Protein AF-A0A1Y3N9V2-F1 (afdb_monomer_lite)

Foldseek 3Di:
DFDPVVVCQVQAWKKWKFDPAWKKKKKFKADQPDQADFWKKWKFWQDPVRDGHHTPKMLPGTDRDRRGGMIDIDTDGGPTIMITIGDDPDDMDMDMDMPDDMDMDIDNDD

Sequence (110 aa):
MGCVHYNNYFKNPTYKINVNEPTYIFIRLQIQTMKPPGMHVAIFELQEDGTPGSEIASSGAYSNLIQGVLSNKILLMPETVFSTWEPSPGPFTAFIYTSNMIEIQEICHE

Secondary structure (DSSP, 8-state):
---GGGT-GGGS-EEEEEESS-EEEEEEEE--SS---SB-EEEEEEPTTS-EEEEEEE--S-B--TT-EEPPPEEEPTT--EEEE---SS--EEEEEESS-EEEEEE---

Structure (mmCIF, N/CA/C/O backbone):
data_AF-A0A1Y3N9V2-F1
#
_entry.id   AF-A0A1Y3N9V2-F1
#
loop_
_atom_site.group_PDB
_atom_site.id
_atom_site.type_symbol
_atom_site.label_atom_id
_atom_site.label_alt_id
_atom_site.label_comp_id
_atom_site.label_asym_id
_atom_site.label_entity_id
_atom_site.label_seq_id
_atom_site.pdbx_PDB_ins_code
_atom_site.Cartn_x
_atom_site.Cartn_y
_atom_site.Cartn_z
_atom_site.occupancy
_atom_site.B_iso_or_equiv
_atom_site.auth_seq_id
_atom_site.auth_comp_id
_atom_site.auth_asym_id
_atom_site.auth_atom_id
_atom_site.pdbx_PDB_model_num
ATOM 1 N N . MET A 1 1 ? 13.464 10.974 -6.561 1.00 45.84 1 MET A N 1
ATOM 2 C CA . MET A 1 1 ? 12.623 10.241 -5.594 1.00 45.84 1 MET A CA 1
ATOM 3 C C . MET A 1 1 ? 13.087 8.792 -5.590 1.00 45.84 1 MET A C 1
ATOM 5 O O . MET A 1 1 ? 13.554 8.352 -6.635 1.00 45.84 1 MET A O 1
ATOM 9 N N . GLY A 1 2 ? 13.096 8.112 -4.445 1.00 49.19 2 GLY A N 1
ATOM 10 C CA . GLY A 1 2 ? 13.765 6.813 -4.305 1.00 49.19 2 GLY A CA 1
ATOM 11 C C . GLY A 1 2 ? 13.524 6.163 -2.944 1.00 49.19 2 GLY A C 1
ATOM 12 O O . GLY A 1 2 ? 12.761 6.696 -2.136 1.00 49.19 2 GLY A O 1
ATOM 13 N N . CYS A 1 3 ? 14.182 5.027 -2.721 1.00 48.19 3 CYS A N 1
ATOM 14 C CA . CYS A 1 3 ? 13.978 4.152 -1.568 1.00 48.19 3 CYS A CA 1
ATOM 15 C C . CYS A 1 3 ? 14.323 4.792 -0.220 1.00 48.19 3 CYS A C 1
ATOM 17 O O . CYS A 1 3 ? 14.856 5.901 -0.158 1.00 48.19 3 CYS A O 1
ATOM 19 N N . VAL A 1 4 ? 14.056 4.072 0.877 1.00 52.72 4 VAL A N 1
ATOM 20 C CA . VAL A 1 4 ? 14.355 4.500 2.263 1.00 52.72 4 VAL A CA 1
ATOM 21 C C . VAL A 1 4 ? 15.798 5.019 2.417 1.00 52.72 4 VAL A C 1
ATOM 23 O O . VAL A 1 4 ? 16.044 5.945 3.183 1.00 52.72 4 VAL A O 1
ATOM 26 N N . HIS A 1 5 ? 16.741 4.519 1.612 1.00 51.16 5 HIS A N 1
ATOM 27 C CA . HIS A 1 5 ? 18.144 4.953 1.610 1.00 51.16 5 HIS A CA 1
ATOM 28 C C . HIS A 1 5 ? 18.391 6.336 0.976 1.00 51.16 5 HIS A C 1
ATOM 30 O O . HIS A 1 5 ? 19.470 6.898 1.140 1.00 51.16 5 HIS A O 1
ATOM 36 N N . TYR A 1 6 ? 17.419 6.902 0.255 1.00 55.19 6 TYR A N 1
ATOM 37 C CA . TYR A 1 6 ? 17.554 8.164 -0.482 1.00 55.19 6 TYR A CA 1
ATOM 38 C C . TYR A 1 6 ? 16.911 9.373 0.214 1.00 55.19 6 TYR A C 1
ATOM 40 O O . TYR A 1 6 ? 16.764 10.416 -0.425 1.00 55.19 6 TYR A O 1
ATOM 48 N N . ASN A 1 7 ? 16.530 9.261 1.496 1.00 56.97 7 ASN A N 1
ATOM 49 C CA . ASN A 1 7 ? 15.978 10.340 2.343 1.00 56.97 7 ASN A CA 1
ATOM 50 C C . ASN A 1 7 ? 14.793 11.124 1.727 1.00 56.97 7 ASN A C 1
ATOM 52 O O . ASN A 1 7 ? 14.454 12.219 2.160 1.00 56.97 7 ASN A O 1
ATOM 56 N N . ASN A 1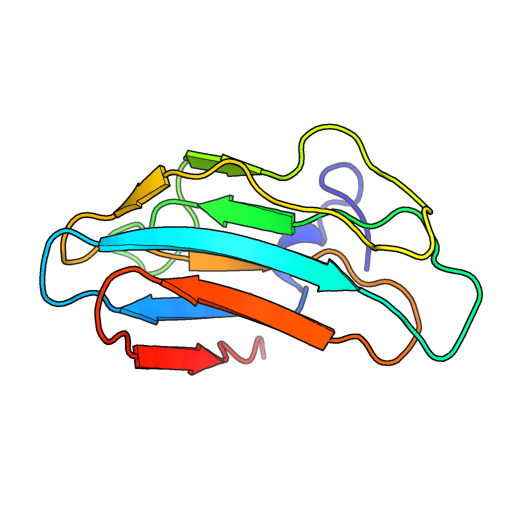 8 ? 14.170 10.569 0.684 1.00 60.91 8 ASN A N 1
ATOM 57 C CA . ASN A 1 8 ? 13.075 11.162 -0.085 1.00 60.91 8 ASN A CA 1
ATOM 58 C C . ASN A 1 8 ? 11.864 10.217 -0.144 1.00 60.91 8 ASN A C 1
ATOM 60 O O . ASN A 1 8 ? 10.963 10.433 -0.946 1.00 60.91 8 ASN A O 1
ATOM 64 N N . TYR A 1 9 ? 11.852 9.172 0.687 1.00 60.50 9 TYR A N 1
ATOM 65 C CA . TYR A 1 9 ? 10.826 8.130 0.691 1.00 60.50 9 TYR A CA 1
ATOM 66 C C . TYR A 1 9 ? 9.425 8.676 1.009 1.00 60.50 9 TYR A C 1
ATOM 68 O O . TYR A 1 9 ? 8.428 8.219 0.466 1.00 60.50 9 TYR A O 1
ATOM 76 N N . PHE A 1 10 ? 9.341 9.722 1.830 1.00 63.28 10 PHE A N 1
ATOM 77 C CA . PHE A 1 10 ? 8.069 10.367 2.163 1.00 63.28 10 PHE A CA 1
ATOM 78 C C . PHE A 1 10 ? 7.603 11.414 1.144 1.00 63.28 10 PHE A C 1
ATOM 80 O O . PHE A 1 10 ? 6.525 11.958 1.314 1.00 63.28 10 PHE A O 1
ATOM 87 N N . LYS A 1 11 ? 8.367 11.682 0.074 1.00 67.56 11 LYS A N 1
ATOM 88 C CA . LYS A 1 11 ? 7.920 12.541 -1.047 1.00 67.56 11 LYS A CA 1
ATOM 89 C C . LYS A 1 11 ? 7.142 11.774 -2.112 1.00 67.56 11 LYS A C 1
ATOM 91 O O . LYS A 1 11 ? 6.790 12.316 -3.155 1.00 67.56 11 LYS A O 1
ATOM 96 N N . ASN A 1 12 ? 6.965 10.485 -1.885 1.00 70.69 1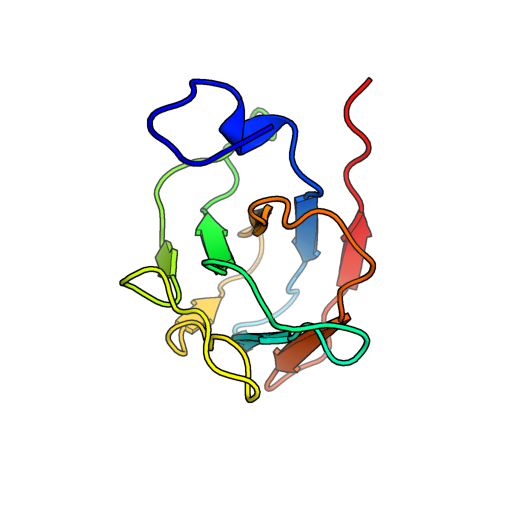2 ASN A N 1
ATOM 97 C CA . ASN A 1 12 ? 6.300 9.605 -2.812 1.00 70.69 12 ASN A CA 1
A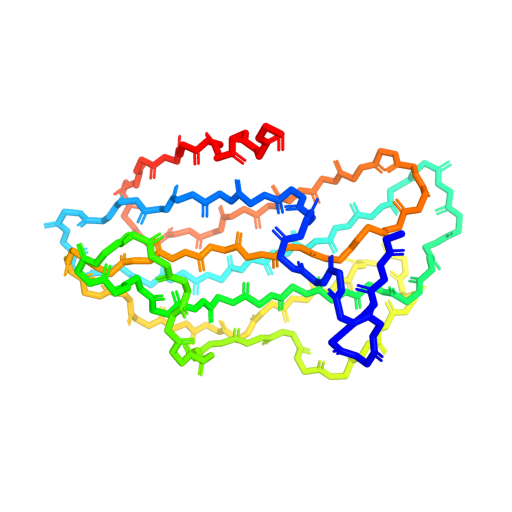TOM 98 C C . ASN A 1 12 ? 4.779 9.752 -2.662 1.00 70.69 12 ASN A C 1
ATOM 100 O O . ASN A 1 12 ? 4.321 10.151 -1.591 1.00 70.69 12 ASN A O 1
ATOM 104 N N . PRO A 1 13 ? 3.996 9.410 -3.701 1.00 76.00 13 PRO A N 1
ATOM 105 C CA . PRO A 1 13 ? 2.553 9.278 -3.586 1.00 76.00 13 PRO A CA 1
ATOM 106 C C . PRO A 1 13 ? 2.155 8.486 -2.345 1.00 76.00 13 PRO A C 1
ATOM 108 O O . PRO A 1 13 ? 2.615 7.360 -2.116 1.00 76.00 13 PRO A O 1
ATOM 111 N N . THR A 1 14 ? 1.301 9.116 -1.556 1.00 79.81 14 THR A N 1
ATOM 112 C CA . THR A 1 14 ? 0.880 8.629 -0.258 1.00 79.81 14 THR A CA 1
ATOM 113 C C . THR A 1 14 ? -0.633 8.630 -0.204 1.00 79.81 14 THR A C 1
ATOM 115 O O . THR A 1 14 ? -1.277 9.591 -0.619 1.00 79.81 14 THR A O 1
ATOM 118 N N . TYR A 1 15 ? -1.198 7.580 0.379 1.00 83.12 15 TYR A N 1
ATOM 119 C CA . TYR A 1 15 ? -2.635 7.458 0.571 1.00 83.12 15 TYR A CA 1
ATOM 120 C C . TYR A 1 15 ? -2.949 7.178 2.036 1.00 83.12 15 TYR A C 1
ATOM 122 O O . TYR A 1 15 ? -2.347 6.306 2.662 1.00 83.12 15 TYR A O 1
ATOM 130 N N . LYS A 1 16 ? -3.917 7.905 2.580 1.00 83.88 16 LYS A N 1
ATOM 131 C CA . LYS A 1 16 ? -4.550 7.614 3.860 1.00 83.88 16 LYS A CA 1
ATOM 132 C C . LYS A 1 16 ? -5.680 6.622 3.631 1.00 83.88 16 LYS A C 1
ATOM 134 O O . LYS A 1 16 ? -6.451 6.784 2.685 1.00 83.88 16 LYS A O 1
ATOM 139 N N . ILE A 1 17 ? -5.778 5.616 4.491 1.00 85.88 17 ILE A N 1
ATOM 140 C CA . ILE A 1 17 ? -6.859 4.631 4.447 1.00 85.88 17 ILE A CA 1
ATOM 141 C C . ILE A 1 17 ? -7.614 4.745 5.764 1.00 85.88 17 ILE A C 1
ATOM 143 O O . ILE A 1 17 ? -7.051 4.498 6.817 1.00 85.88 17 ILE A O 1
ATOM 147 N N . ASN A 1 18 ? -8.883 5.121 5.730 1.00 86.06 18 ASN A N 1
ATOM 148 C CA . ASN A 1 18 ? -9.694 5.156 6.939 1.00 86.06 18 ASN A CA 1
ATOM 149 C C . ASN A 1 18 ? -10.541 3.890 6.998 1.00 86.06 18 ASN A C 1
ATOM 151 O O . ASN A 1 18 ? -11.254 3.556 6.045 1.00 86.06 18 ASN A O 1
ATOM 155 N N . VAL A 1 19 ? -10.462 3.196 8.130 1.00 87.50 19 VAL A N 1
ATOM 156 C CA . VAL A 1 19 ? -11.300 2.036 8.433 1.00 87.50 19 VAL A CA 1
ATOM 157 C C . VAL A 1 19 ? -12.194 2.372 9.625 1.00 87.50 19 VAL A C 1
ATOM 159 O O . VAL A 1 19 ? -11.723 2.906 10.625 1.00 87.50 19 VAL A O 1
ATOM 162 N N . ASN A 1 20 ? -13.488 2.070 9.515 1.00 87.12 20 ASN A N 1
ATOM 163 C CA . ASN A 1 20 ? -14.470 2.326 10.581 1.00 87.12 20 ASN A CA 1
ATOM 164 C C . ASN A 1 20 ? -14.677 1.107 11.492 1.00 87.12 20 ASN A C 1
ATOM 166 O O . ASN A 1 20 ? -15.214 1.217 12.590 1.00 87.12 20 ASN A O 1
ATOM 170 N N . GLU A 1 21 ? -14.244 -0.065 11.036 1.00 89.44 21 GLU A N 1
ATOM 171 C CA . GLU A 1 21 ? -14.347 -1.336 11.740 1.00 89.44 21 GLU A CA 1
ATOM 172 C C . GLU A 1 21 ? -13.109 -2.199 11.446 1.00 89.44 21 GLU A C 1
ATOM 174 O O . GLU A 1 21 ? -12.431 -1.963 10.436 1.00 89.44 21 GLU A O 1
ATOM 179 N N . PRO A 1 22 ? -12.792 -3.199 12.293 1.00 90.75 22 PRO A N 1
ATOM 180 C CA . PRO A 1 22 ? -11.650 -4.082 12.078 1.00 90.75 22 PRO A CA 1
ATOM 181 C C . PRO A 1 22 ? -11.669 -4.716 10.681 1.00 90.75 22 PRO A C 1
ATOM 183 O O . PRO A 1 22 ? -12.561 -5.499 10.352 1.00 90.75 22 PRO A O 1
ATOM 186 N N . THR A 1 23 ? -10.686 -4.369 9.849 1.00 92.12 23 THR A N 1
ATOM 187 C CA . THR A 1 23 ? -10.697 -4.680 8.413 1.00 92.12 23 THR A CA 1
ATOM 188 C C . THR A 1 23 ? -9.400 -5.336 7.983 1.00 92.12 23 THR A C 1
ATOM 190 O O . THR A 1 23 ? -8.316 -4.796 8.181 1.00 92.12 23 THR A O 1
ATOM 193 N N . TYR A 1 24 ? -9.499 -6.506 7.356 1.00 93.56 24 TYR A N 1
ATOM 194 C CA . TYR A 1 24 ? -8.341 -7.118 6.723 1.00 93.56 24 TYR A CA 1
ATOM 195 C C . TYR A 1 24 ? -8.022 -6.400 5.421 1.00 93.56 24 TYR A C 1
ATOM 197 O O . TYR A 1 24 ? -8.908 -6.266 4.577 1.00 93.56 24 TYR A O 1
ATOM 205 N N . ILE A 1 25 ? -6.760 -6.023 5.236 1.00 92.19 25 ILE A N 1
ATOM 206 C CA . ILE A 1 25 ? -6.266 -5.379 4.020 1.00 92.19 25 ILE A CA 1
ATOM 207 C C . ILE A 1 25 ? -5.015 -6.075 3.492 1.00 92.19 25 ILE A C 1
ATOM 209 O O . ILE A 1 25 ? -4.204 -6.606 4.253 1.00 92.19 25 ILE A O 1
ATOM 213 N N . PHE A 1 26 ? -4.843 -6.035 2.178 1.00 92.50 26 PHE A N 1
ATOM 214 C CA . PHE A 1 26 ? -3.548 -6.184 1.524 1.00 92.50 26 PHE A CA 1
ATOM 215 C C . PHE A 1 26 ? -3.549 -5.382 0.224 1.00 92.50 26 PHE A C 1
ATOM 217 O O . PHE A 1 26 ? -4.592 -5.177 -0.402 1.00 92.50 26 PHE A O 1
ATOM 224 N N . ILE A 1 27 ? -2.374 -4.909 -0.178 1.00 90.75 27 ILE A N 1
ATOM 225 C CA . ILE A 1 27 ? -2.219 -3.989 -1.302 1.00 90.75 27 ILE A CA 1
ATOM 226 C C . ILE A 1 27 ? -1.305 -4.630 -2.332 1.00 90.75 27 ILE A C 1
ATOM 228 O O . ILE A 1 27 ? -0.211 -5.094 -2.010 1.00 90.75 27 ILE A O 1
ATOM 232 N N . ARG A 1 28 ? -1.749 -4.646 -3.588 1.00 90.69 28 ARG A N 1
ATOM 233 C CA . ARG A 1 28 ? -0.928 -5.042 -4.728 1.00 90.69 28 ARG A CA 1
ATOM 234 C C . ARG A 1 28 ? -0.565 -3.820 -5.541 1.00 90.69 28 ARG A C 1
ATOM 236 O O . ARG A 1 28 ? -1.446 -3.121 -6.028 1.00 90.69 28 ARG A O 1
ATOM 243 N N . LEU A 1 29 ? 0.719 -3.621 -5.766 1.00 88.19 29 LEU A N 1
ATOM 244 C CA . LEU A 1 29 ? 1.225 -2.593 -6.658 1.00 88.19 29 LEU A CA 1
ATOM 245 C C . LEU A 1 29 ? 1.704 -3.242 -7.952 1.00 88.19 29 LEU A C 1
ATOM 247 O O . LEU A 1 29 ? 2.516 -4.166 -7.911 1.00 88.19 29 LEU A O 1
ATOM 251 N N . GLN A 1 30 ? 1.246 -2.732 -9.091 1.00 88.38 30 GLN A N 1
ATOM 252 C CA . GLN A 1 30 ? 1.636 -3.240 -10.400 1.00 88.38 30 GLN A CA 1
ATOM 253 C C . GLN A 1 30 ? 1.862 -2.107 -11.404 1.00 88.38 30 GLN A C 1
ATOM 255 O O . GLN A 1 30 ? 1.142 -1.111 -11.420 1.00 88.38 30 GLN A O 1
ATOM 260 N N . ILE A 1 31 ? 2.833 -2.306 -12.294 1.00 86.12 31 ILE A N 1
ATOM 261 C CA . ILE A 1 31 ? 3.080 -1.457 -13.461 1.00 86.12 31 ILE A CA 1
ATOM 262 C C . ILE A 1 31 ? 2.893 -2.326 -14.699 1.00 86.12 31 ILE A C 1
ATOM 264 O O . ILE A 1 31 ? 3.585 -3.326 -14.868 1.00 86.12 31 ILE A O 1
ATOM 268 N N . GLN A 1 32 ? 1.914 -1.977 -15.532 1.00 80.06 32 GLN A N 1
ATOM 269 C CA . GLN A 1 32 ? 1.522 -2.785 -16.697 1.00 80.06 32 GLN A CA 1
ATOM 270 C C . GLN A 1 32 ? 2.034 -2.212 -18.024 1.00 80.06 32 GLN A C 1
ATOM 272 O O . GLN A 1 32 ? 2.102 -2.920 -19.023 1.00 80.06 32 GLN A O 1
ATOM 277 N N . THR A 1 33 ? 2.393 -0.930 -18.047 1.00 79.38 33 THR A N 1
ATOM 278 C CA . THR A 1 33 ? 2.711 -0.184 -19.273 1.00 79.38 33 THR A CA 1
ATOM 279 C C . THR A 1 33 ? 4.177 -0.280 -19.690 1.00 79.38 33 THR A C 1
ATOM 281 O O . THR A 1 33 ? 4.536 0.165 -20.777 1.00 79.38 33 THR A O 1
ATOM 284 N N . MET A 1 34 ? 5.041 -0.825 -18.834 1.00 80.38 34 MET A N 1
ATOM 285 C CA . MET A 1 34 ? 6.477 -0.935 -19.073 1.00 80.38 34 MET A CA 1
ATOM 286 C C . MET A 1 34 ? 7.082 -2.082 -18.267 1.00 80.38 34 MET A C 1
ATOM 288 O O . MET A 1 34 ? 6.431 -2.657 -17.396 1.00 80.38 34 MET A O 1
ATOM 292 N N . LYS A 1 35 ? 8.357 -2.392 -18.533 1.00 82.38 35 LYS A N 1
ATOM 293 C CA . LYS A 1 35 ? 9.136 -3.289 -17.678 1.00 82.38 35 LYS A CA 1
ATOM 294 C C . LYS A 1 35 ? 9.176 -2.701 -16.258 1.00 82.38 35 LYS A C 1
ATOM 296 O O . LYS A 1 35 ? 9.713 -1.600 -16.110 1.00 82.38 35 LYS A O 1
ATOM 301 N N . PRO A 1 36 ? 8.647 -3.398 -15.237 1.00 79.88 36 PRO A N 1
ATOM 302 C CA . PRO A 1 36 ? 8.626 -2.846 -13.893 1.00 79.88 36 PRO A CA 1
ATOM 303 C C . PRO A 1 36 ? 10.056 -2.670 -13.367 1.00 79.88 36 PRO A C 1
ATOM 305 O O . PRO A 1 36 ? 10.880 -3.574 -13.550 1.00 79.88 36 PRO A O 1
ATOM 308 N N . PRO A 1 37 ? 10.397 -1.541 -12.728 1.00 81.50 37 PRO A N 1
ATOM 309 C CA . PRO A 1 37 ? 11.609 -1.460 -11.926 1.00 81.50 37 PRO A CA 1
ATOM 310 C C . PRO A 1 37 ? 11.396 -2.168 -10.585 1.00 81.50 37 PRO A C 1
ATOM 312 O O . PRO A 1 37 ? 10.383 -2.833 -10.375 1.00 81.50 37 PRO A O 1
ATOM 315 N N . GLY A 1 38 ? 12.361 -2.045 -9.672 1.00 81.56 38 GLY A N 1
ATOM 316 C CA . GLY A 1 38 ? 12.177 -2.494 -8.295 1.00 81.56 38 GLY A CA 1
ATOM 317 C C . GLY A 1 38 ? 11.000 -1.760 -7.658 1.00 81.56 38 GLY A C 1
ATOM 318 O O . GLY A 1 38 ? 11.076 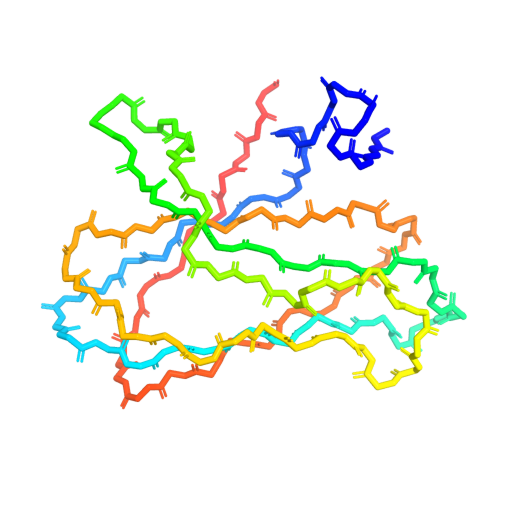-0.565 -7.408 1.00 81.56 38 GLY A O 1
ATOM 319 N N . MET A 1 39 ? 9.911 -2.481 -7.434 1.00 83.25 39 MET A N 1
ATOM 320 C CA . MET A 1 39 ? 8.695 -1.995 -6.803 1.00 83.25 39 MET A CA 1
ATOM 321 C C . MET A 1 39 ? 8.652 -2.437 -5.346 1.00 83.25 39 MET A C 1
ATOM 323 O O . MET A 1 39 ? 9.137 -3.516 -4.998 1.00 83.25 39 MET A O 1
ATOM 327 N N . HIS A 1 40 ? 8.013 -1.612 -4.526 1.00 84.88 40 HIS A N 1
ATOM 328 C CA . HIS A 1 40 ? 7.750 -1.875 -3.121 1.00 84.88 40 HIS A CA 1
ATOM 329 C C . HIS A 1 40 ? 6.487 -1.131 -2.693 1.00 84.88 40 HIS A C 1
ATOM 331 O O . HIS A 1 40 ? 6.190 -0.045 -3.199 1.00 84.88 40 HIS A O 1
ATOM 337 N N . VAL A 1 41 ? 5.743 -1.729 -1.771 1.00 85.12 41 VAL A N 1
ATOM 338 C CA . VAL A 1 41 ? 4.612 -1.088 -1.104 1.00 85.12 41 VAL A CA 1
ATOM 339 C C . VAL A 1 41 ? 4.712 -1.363 0.386 1.00 85.12 41 VAL A C 1
ATOM 341 O O . VAL A 1 41 ? 4.998 -2.495 0.784 1.00 85.12 41 VAL A O 1
ATOM 344 N N . ALA A 1 42 ? 4.467 -0.335 1.192 1.00 85.88 42 ALA A N 1
ATOM 345 C CA . ALA A 1 42 ? 4.430 -0.456 2.636 1.00 85.88 42 ALA A CA 1
ATOM 346 C C . ALA A 1 42 ? 3.289 0.358 3.246 1.00 85.88 42 ALA A C 1
ATOM 348 O O . ALA A 1 42 ? 2.850 1.383 2.722 1.00 85.88 42 ALA A O 1
ATOM 349 N N . ILE A 1 43 ? 2.811 -0.158 4.368 1.00 86.25 43 ILE A N 1
ATOM 350 C CA . ILE A 1 43 ? 1.750 0.383 5.193 1.00 86.25 43 ILE A CA 1
ATOM 351 C C . ILE A 1 43 ? 2.390 0.737 6.528 1.00 86.25 43 ILE A C 1
ATOM 353 O O . ILE A 1 43 ? 3.092 -0.078 7.132 1.00 86.25 43 ILE A O 1
ATOM 357 N N . PHE A 1 44 ? 2.124 1.952 6.974 1.00 84.56 44 PHE A N 1
ATOM 358 C CA . PHE A 1 44 ? 2.624 2.530 8.204 1.00 84.56 44 PHE A CA 1
ATOM 359 C C . PHE A 1 44 ? 1.452 2.891 9.111 1.00 84.56 44 PHE A C 1
ATOM 361 O O . PHE A 1 44 ? 0.333 3.159 8.652 1.00 84.56 44 PHE A O 1
ATOM 368 N N . GLU A 1 45 ? 1.719 2.923 10.410 1.00 83.19 45 GLU A N 1
ATOM 369 C CA . GLU A 1 45 ? 0.825 3.574 11.364 1.00 83.19 45 GLU A CA 1
ATOM 370 C C . GLU A 1 45 ? 0.748 5.070 11.066 1.00 83.19 45 GLU A C 1
ATOM 372 O O . GLU A 1 45 ? 1.673 5.662 10.507 1.00 83.19 45 GLU A O 1
ATOM 377 N N . LEU A 1 46 ? -0.366 5.683 11.449 1.00 78.56 46 LEU A N 1
ATOM 378 C CA . LEU A 1 46 ? -0.515 7.128 11.411 1.00 78.56 46 LEU A CA 1
ATOM 379 C C . LEU A 1 46 ? -0.315 7.654 12.830 1.00 78.56 46 LEU A C 1
ATOM 381 O O . LEU A 1 46 ? -1.017 7.224 13.742 1.00 78.56 46 LEU A O 1
ATOM 385 N N . GLN A 1 47 ? 0.646 8.553 13.013 1.00 80.19 47 GLN A N 1
ATOM 386 C CA . GLN A 1 47 ? 0.850 9.232 14.289 1.00 80.19 47 GLN A CA 1
ATOM 387 C C . GLN A 1 47 ? -0.189 10.349 14.480 1.00 80.19 47 GLN A C 1
ATOM 389 O O . GLN A 1 47 ? -0.825 10.795 13.522 1.00 80.19 47 GLN A O 1
ATOM 394 N N . GLU A 1 48 ? -0.354 10.827 15.717 1.00 77.19 48 GLU A N 1
ATOM 395 C CA . GLU A 1 48 ? -1.307 11.903 16.052 1.00 77.19 48 GLU A CA 1
ATOM 396 C C . GLU A 1 48 ? -1.048 13.201 15.268 1.00 77.19 48 GLU A C 1
ATOM 398 O O . GLU A 1 48 ? -1.978 13.949 14.970 1.00 77.19 48 GLU A O 1
ATOM 403 N N . ASP A 1 49 ? 0.207 13.453 14.888 1.00 75.56 49 ASP A N 1
ATOM 404 C CA . ASP A 1 49 ? 0.628 14.603 14.082 1.00 75.56 49 ASP A CA 1
ATOM 405 C C . ASP A 1 49 ? 0.408 14.410 12.567 1.00 75.56 49 ASP A C 1
ATOM 407 O O . ASP A 1 49 ? 0.779 15.266 11.762 1.00 75.56 49 ASP A O 1
ATOM 411 N N . GLY A 1 50 ? -0.205 13.292 12.165 1.00 71.75 50 GLY A N 1
ATOM 412 C CA . GLY A 1 50 ? -0.457 12.940 10.771 1.00 71.75 50 GLY A CA 1
ATOM 413 C C . GLY A 1 50 ? 0.775 12.420 10.026 1.00 71.75 50 GLY A C 1
ATOM 414 O O . GLY A 1 50 ? 0.694 12.192 8.816 1.00 71.75 50 GLY A O 1
ATOM 415 N N . THR A 1 51 ? 1.902 12.223 10.716 1.00 75.88 51 THR A N 1
ATOM 416 C CA . THR A 1 51 ? 3.124 11.685 10.119 1.00 75.88 51 THR A CA 1
ATOM 417 C C . THR A 1 51 ? 3.159 10.153 10.156 1.00 75.88 51 THR A C 1
ATOM 419 O O . THR A 1 51 ? 2.402 9.508 10.890 1.00 75.88 51 THR A O 1
ATOM 422 N N . PRO A 1 52 ? 4.026 9.527 9.343 1.00 75.88 52 PRO A N 1
ATOM 423 C CA . PRO A 1 52 ? 4.117 8.074 9.265 1.00 75.88 52 PRO A CA 1
ATOM 424 C C . PRO A 1 52 ? 4.833 7.538 10.503 1.00 75.88 52 PRO A C 1
ATOM 426 O O . PRO A 1 52 ? 5.911 8.011 10.867 1.00 75.88 52 PRO A O 1
ATOM 429 N N . GLY A 1 53 ? 4.224 6.558 11.158 1.00 78.75 53 GLY A N 1
ATOM 430 C CA . GLY A 1 53 ? 4.773 5.843 12.304 1.00 78.75 53 GLY A CA 1
ATOM 431 C C . GLY A 1 53 ? 5.599 4.629 11.897 1.00 78.75 53 GLY A C 1
ATOM 432 O O . GLY A 1 53 ? 6.373 4.659 10.937 1.00 78.75 53 GLY A O 1
ATOM 433 N N . SER A 1 54 ? 5.439 3.545 12.653 1.00 83.12 54 SER A N 1
ATOM 434 C CA . SER A 1 54 ? 6.127 2.285 12.384 1.00 83.12 54 SER A CA 1
ATOM 435 C C . SER A 1 54 ? 5.556 1.576 11.146 1.00 83.12 54 SER A C 1
ATOM 437 O O . SER A 1 54 ? 4.377 1.723 10.820 1.00 83.12 54 SER A O 1
ATOM 439 N N . GLU A 1 55 ? 6.396 0.827 10.424 1.00 84.88 55 GLU A N 1
ATOM 440 C CA . GLU A 1 55 ? 5.932 -0.046 9.338 1.00 84.88 55 GLU A CA 1
ATOM 441 C C . GLU A 1 55 ? 5.176 -1.238 9.937 1.00 84.88 55 GLU A C 1
ATOM 443 O O . GLU A 1 55 ? 5.737 -2.002 10.723 1.00 84.88 55 GLU A O 1
ATOM 448 N N . ILE A 1 56 ? 3.920 -1.423 9.529 1.00 87.12 56 ILE A N 1
ATOM 449 C CA . ILE A 1 56 ? 3.065 -2.530 9.991 1.00 87.12 56 ILE A CA 1
ATOM 450 C C . ILE A 1 56 ? 2.937 -3.640 8.955 1.00 87.12 56 ILE A C 1
ATOM 452 O O . ILE A 1 56 ? 2.688 -4.797 9.298 1.00 87.12 56 ILE A O 1
ATOM 456 N N . ALA A 1 57 ? 3.112 -3.307 7.678 1.00 87.69 57 ALA A N 1
ATOM 457 C CA . ALA A 1 57 ? 3.174 -4.281 6.604 1.00 87.69 57 ALA A CA 1
ATOM 458 C C . ALA A 1 57 ? 3.965 -3.746 5.430 1.00 87.69 57 ALA A C 1
ATOM 460 O O . ALA A 1 57 ? 3.898 -2.569 5.100 1.00 87.69 57 ALA A O 1
ATOM 461 N N . SER A 1 58 ? 4.599 -4.651 4.705 1.00 89.00 58 SER A N 1
ATOM 462 C CA . SER A 1 58 ? 5.189 -4.350 3.414 1.00 89.00 58 SER A CA 1
ATOM 463 C C . SER A 1 58 ? 5.091 -5.542 2.488 1.00 89.00 58 SER A C 1
ATOM 465 O O . SER A 1 58 ? 4.644 -6.629 2.871 1.00 89.00 58 SER A O 1
ATOM 467 N N . SER A 1 59 ? 5.494 -5.329 1.241 1.00 87.31 59 SER A N 1
ATOM 468 C CA . SER A 1 59 ? 5.757 -6.412 0.302 1.00 87.31 59 SER A CA 1
ATOM 469 C C . SER A 1 59 ? 7.084 -7.135 0.545 1.00 87.31 59 SER A C 1
ATOM 471 O O . SER A 1 59 ? 7.424 -8.046 -0.210 1.00 87.31 59 SER A O 1
ATOM 473 N N . GLY A 1 60 ? 7.854 -6.734 1.561 1.00 85.88 60 GLY A N 1
ATOM 474 C CA . GLY A 1 60 ? 9.190 -7.256 1.816 1.00 85.88 60 GLY A CA 1
ATOM 475 C C . GLY A 1 60 ? 10.209 -6.735 0.804 1.00 85.88 60 GLY A C 1
ATOM 476 O O . G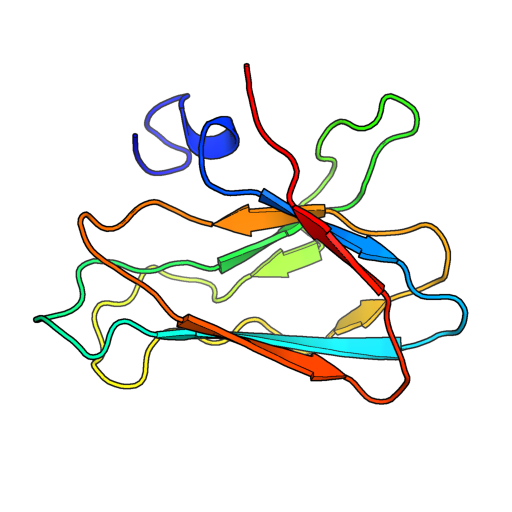LY A 1 60 ? 10.273 -5.542 0.525 1.00 85.88 60 GLY A O 1
ATOM 477 N N . ALA A 1 61 ? 11.040 -7.623 0.257 1.00 83.38 61 ALA A N 1
ATOM 478 C CA . ALA A 1 61 ? 12.095 -7.221 -0.667 1.00 83.38 61 ALA A CA 1
ATOM 479 C C . ALA A 1 61 ? 11.538 -6.583 -1.953 1.00 83.38 61 ALA A C 1
ATOM 481 O O . ALA A 1 61 ? 10.514 -7.002 -2.494 1.00 83.38 61 ALA A O 1
ATOM 482 N N . TYR A 1 62 ? 12.274 -5.603 -2.476 1.00 82.12 62 TYR A N 1
ATOM 483 C CA . TYR A 1 62 ? 11.982 -4.979 -3.763 1.00 82.12 62 TYR A CA 1
ATOM 484 C C . TYR A 1 62 ? 11.936 -6.021 -4.877 1.00 82.12 62 TYR A C 1
ATOM 486 O O . TYR A 1 62 ? 12.810 -6.886 -4.973 1.00 82.12 62 TYR A O 1
ATOM 494 N N . SER A 1 63 ? 10.943 -5.908 -5.755 1.00 83.00 63 SER A N 1
ATOM 495 C CA . SER A 1 63 ? 10.769 -6.850 -6.858 1.00 83.00 63 SER A CA 1
ATOM 496 C C . SER A 1 63 ? 10.389 -6.152 -8.153 1.00 83.00 63 SER A C 1
ATOM 498 O O . SER A 1 63 ? 9.646 -5.179 -8.151 1.00 83.00 63 SER A O 1
ATOM 500 N N . ASN A 1 64 ? 10.882 -6.667 -9.275 1.00 85.62 64 ASN A N 1
ATOM 501 C CA . ASN A 1 64 ? 10.645 -6.140 -10.623 1.00 85.62 64 ASN A CA 1
ATOM 502 C C . ASN A 1 64 ? 9.754 -7.060 -11.470 1.00 85.62 64 ASN A C 1
ATOM 504 O O . ASN A 1 64 ? 9.797 -7.046 -12.702 1.00 85.62 64 ASN A O 1
ATOM 508 N N . LEU A 1 65 ? 8.974 -7.908 -10.803 1.00 86.69 65 LEU A N 1
ATOM 509 C CA . LEU A 1 65 ? 8.141 -8.898 -11.460 1.00 86.69 65 LEU A CA 1
ATOM 510 C C . LEU A 1 65 ? 6.920 -8.246 -12.125 1.00 86.69 65 LEU A C 1
ATOM 512 O O . LEU A 1 65 ? 6.318 -7.322 -11.584 1.00 86.69 65 LEU A O 1
ATOM 516 N N . ILE A 1 66 ? 6.514 -8.770 -13.286 1.00 85.25 66 ILE A N 1
ATOM 517 C CA . ILE A 1 66 ? 5.392 -8.242 -14.090 1.00 85.25 66 ILE A CA 1
ATOM 518 C C . ILE A 1 66 ? 4.066 -8.288 -13.321 1.00 85.25 66 ILE A C 1
ATOM 520 O O . ILE A 1 66 ? 3.224 -7.400 -13.465 1.00 85.25 66 ILE A O 1
ATOM 524 N N . GLN A 1 67 ? 3.877 -9.298 -12.469 1.00 85.75 67 GLN A N 1
ATOM 525 C CA . GLN A 1 67 ? 2.699 -9.374 -11.611 1.00 85.75 67 GLN A 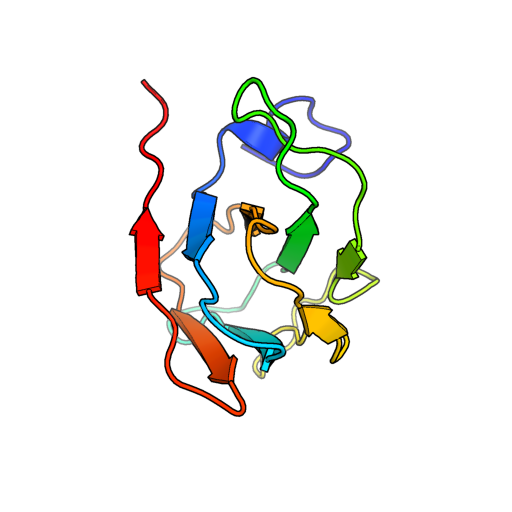CA 1
ATOM 526 C C . GLN A 1 67 ? 2.685 -8.316 -10.497 1.00 85.75 67 GLN A C 1
ATOM 528 O O . GLN A 1 67 ? 1.664 -8.188 -9.826 1.00 85.75 67 GLN A O 1
ATOM 533 N N . GLY A 1 68 ? 3.749 -7.542 -10.299 1.00 87.81 68 GLY A N 1
ATOM 534 C CA . GLY A 1 68 ? 3.807 -6.564 -9.225 1.00 87.81 68 GLY A CA 1
ATOM 535 C C . GLY A 1 68 ? 4.263 -7.146 -7.889 1.00 87.81 68 GLY A C 1
ATOM 536 O O . GLY A 1 68 ? 4.715 -8.291 -7.805 1.00 87.81 68 GLY A O 1
ATOM 537 N N . VAL A 1 69 ? 4.114 -6.339 -6.843 1.00 89.00 69 VAL A N 1
ATOM 538 C CA . VAL A 1 69 ? 4.398 -6.699 -5.448 1.00 89.00 69 VAL A CA 1
ATOM 539 C C . VAL A 1 69 ? 3.121 -6.687 -4.622 1.00 89.00 69 VAL A C 1
ATOM 541 O O . VAL A 1 69 ? 2.194 -5.938 -4.924 1.00 89.00 69 VAL A O 1
ATOM 544 N N . LEU A 1 70 ? 3.068 -7.530 -3.595 1.00 91.31 70 LEU A N 1
ATOM 545 C CA . LEU A 1 70 ? 1.907 -7.708 -2.728 1.00 91.31 70 LEU A CA 1
ATOM 546 C C . LEU A 1 70 ? 2.337 -7.508 -1.280 1.00 91.31 70 LEU A C 1
ATOM 548 O O . LEU A 1 70 ? 3.293 -8.150 -0.854 1.00 91.31 70 LEU A O 1
ATOM 552 N N . SER A 1 71 ? 1.645 -6.648 -0.537 1.00 90.81 71 SER A N 1
ATOM 553 C CA . SER A 1 71 ? 1.875 -6.508 0.897 1.00 90.81 71 SER A CA 1
ATOM 554 C C . SER A 1 71 ? 1.407 -7.746 1.659 1.00 90.81 71 SER A C 1
ATOM 556 O O . SER A 1 71 ? 0.507 -8.471 1.223 1.00 90.81 71 SER A O 1
ATOM 558 N N . ASN A 1 72 ? 1.948 -7.934 2.859 1.00 91.00 72 ASN A N 1
ATOM 559 C CA . ASN A 1 72 ? 1.365 -8.861 3.821 1.00 91.00 72 ASN A CA 1
ATOM 560 C C . ASN A 1 72 ? -0.098 -8.488 4.120 1.00 91.00 72 ASN A C 1
ATOM 562 O O . ASN A 1 72 ? -0.460 -7.307 4.145 1.00 91.00 72 ASN A O 1
ATOM 566 N N . LYS A 1 73 ? -0.932 -9.509 4.352 1.00 92.12 73 LYS A N 1
ATOM 567 C CA . LYS A 1 73 ? -2.304 -9.325 4.831 1.00 92.12 73 LYS A CA 1
ATOM 568 C C . LYS A 1 73 ? -2.268 -8.950 6.305 1.00 92.12 73 LYS A C 1
ATOM 570 O O . LYS A 1 73 ? -1.772 -9.731 7.114 1.00 92.12 73 LYS A O 1
ATOM 575 N N . ILE A 1 74 ? -2.841 -7.802 6.642 1.00 91.00 74 ILE A N 1
ATOM 576 C CA . ILE A 1 74 ? -2.914 -7.309 8.020 1.00 91.00 74 ILE A CA 1
ATOM 577 C C . ILE A 1 74 ? -4.346 -6.988 8.418 1.00 91.00 74 ILE A C 1
ATOM 579 O O . ILE A 1 74 ? -5.192 -6.735 7.561 1.00 91.00 74 ILE A O 1
ATOM 583 N N . LEU A 1 75 ? -4.609 -7.027 9.721 1.00 91.38 75 LEU A N 1
ATOM 584 C CA . LEU A 1 75 ? -5.843 -6.527 10.311 1.00 91.38 75 LEU A CA 1
ATOM 585 C C . LEU A 1 75 ? -5.620 -5.070 10.717 1.00 91.38 75 LEU A C 1
ATOM 587 O O . LEU A 1 75 ? -4.767 -4.795 11.556 1.00 91.38 75 LEU A O 1
ATOM 591 N N . LEU A 1 76 ? -6.382 -4.160 10.124 1.00 87.56 76 LEU A N 1
ATOM 592 C CA . LEU A 1 76 ? -6.399 -2.754 10.499 1.00 87.56 76 LEU A CA 1
ATOM 593 C C . LEU A 1 76 ? -7.493 -2.503 11.522 1.00 87.56 76 LEU A C 1
ATOM 595 O O . LEU A 1 76 ? -8.637 -2.918 11.324 1.00 87.56 76 LEU A O 1
ATOM 599 N N . MET A 1 77 ? -7.133 -1.799 12.589 1.00 85.00 77 MET A N 1
ATOM 600 C CA . MET A 1 77 ? -8.078 -1.276 13.566 1.00 85.00 77 MET A CA 1
ATOM 601 C C . MET A 1 77 ? -8.490 0.151 13.175 1.00 85.00 77 MET A C 1
ATOM 603 O O . MET A 1 77 ? -7.738 0.819 12.457 1.00 85.00 77 MET A O 1
ATOM 607 N N . PRO A 1 78 ? -9.664 0.624 13.631 1.00 70.81 78 PRO A N 1
ATOM 608 C CA . PRO A 1 78 ? -10.080 2.008 13.432 1.00 70.81 78 PRO A CA 1
ATOM 609 C C . PRO A 1 78 ? -8.989 3.010 13.827 1.00 70.81 78 PRO A C 1
ATOM 611 O O . PRO A 1 78 ? -8.204 2.745 14.733 1.00 70.81 78 PRO A O 1
ATOM 614 N N . GLU A 1 79 ? -8.942 4.143 13.121 1.00 62.44 79 GLU A N 1
ATOM 615 C CA . GLU A 1 79 ? -8.001 5.264 13.340 1.00 62.44 79 GLU A CA 1
ATOM 616 C C . GLU A 1 79 ? -6.529 5.008 12.986 1.00 62.44 79 GLU A C 1
ATOM 618 O O . GLU A 1 79 ? -5.690 5.897 13.104 1.00 62.44 79 GLU A O 1
ATOM 623 N N . THR A 1 80 ? -6.206 3.833 12.453 1.00 58.38 80 THR A N 1
ATOM 624 C CA . THR A 1 80 ? -4.890 3.577 11.860 1.00 58.38 80 THR A CA 1
ATOM 625 C C . THR A 1 80 ? -4.984 3.806 10.351 1.00 58.38 80 THR A C 1
ATOM 627 O O . THR A 1 80 ? -5.951 3.339 9.756 1.00 58.38 80 THR A O 1
ATOM 630 N N . VAL A 1 81 ? -4.002 4.485 9.733 1.00 56.53 81 VAL A N 1
ATOM 631 C CA . VAL A 1 81 ? -3.284 4.049 8.502 1.00 56.53 81 VAL A CA 1
ATOM 632 C C . VAL A 1 81 ? -2.712 5.206 7.678 1.00 56.53 81 VAL A C 1
ATOM 634 O O . VAL A 1 81 ? -3.367 6.206 7.376 1.00 56.53 81 VAL A O 1
ATOM 637 N N . PHE A 1 82 ? -1.501 4.951 7.184 1.00 57.78 82 PHE A N 1
ATOM 638 C CA . PHE A 1 82 ? -0.808 5.677 6.134 1.00 57.78 82 PHE A CA 1
ATOM 639 C C . PHE A 1 82 ? -0.143 4.682 5.157 1.00 57.78 82 PHE A C 1
ATOM 641 O O . PHE A 1 82 ? 0.518 3.742 5.586 1.00 57.78 82 PHE A O 1
ATOM 648 N N . SER A 1 83 ? -0.293 4.848 3.841 1.00 56.56 83 SER A N 1
ATOM 649 C CA . SER A 1 83 ? 0.348 4.001 2.819 1.00 56.56 83 SER A CA 1
ATOM 650 C C . SER A 1 83 ? 1.325 4.837 2.007 1.00 56.56 83 SER A C 1
ATOM 652 O O . SER A 1 83 ? 0.901 5.787 1.350 1.00 56.56 83 SER A O 1
ATOM 654 N N . THR A 1 84 ? 2.605 4.456 1.984 1.00 53.62 84 THR A N 1
ATOM 655 C CA . THR A 1 84 ? 3.587 5.056 1.069 1.00 53.62 84 THR A CA 1
ATOM 656 C C . THR A 1 84 ? 4.004 4.084 -0.010 1.00 53.62 84 THR A C 1
ATOM 658 O O . THR A 1 84 ? 4.157 2.875 0.190 1.00 53.62 84 THR A O 1
ATOM 661 N N . TRP A 1 85 ? 4.179 4.653 -1.190 1.00 58.91 85 TRP A N 1
ATOM 662 C CA . TRP A 1 85 ? 4.710 3.980 -2.357 1.00 58.91 85 TRP A CA 1
ATOM 663 C C . TRP A 1 85 ? 6.182 4.360 -2.576 1.00 58.91 85 TRP A C 1
ATOM 665 O O . TRP A 1 85 ? 6.640 5.351 -2.020 1.00 58.91 85 TRP A O 1
ATOM 675 N N . GLU A 1 86 ? 6.932 3.621 -3.400 1.00 55.16 86 GLU A N 1
ATOM 676 C CA . GLU A 1 86 ? 8.187 4.118 -3.985 1.00 55.16 86 GLU A CA 1
ATOM 677 C C . GLU A 1 86 ? 8.026 4.387 -5.485 1.00 55.16 86 GLU A C 1
ATOM 679 O O . GLU A 1 86 ? 7.626 3.479 -6.215 1.00 55.16 86 GLU A O 1
ATOM 684 N N . PRO A 1 87 ? 8.407 5.578 -5.984 1.00 51.41 87 PRO A N 1
ATOM 685 C CA . PRO A 1 87 ? 8.241 5.940 -7.359 1.00 51.41 87 PRO A CA 1
ATOM 686 C C . PRO A 1 87 ? 9.159 5.171 -8.270 1.00 51.41 87 PRO A C 1
ATOM 688 O O . PRO A 1 87 ? 10.340 5.469 -8.433 1.00 51.41 87 PRO A O 1
ATOM 691 N N . SER A 1 88 ? 8.529 4.248 -8.975 1.00 55.38 88 SER A N 1
ATOM 692 C CA . SER A 1 88 ? 8.934 3.932 -10.325 1.00 55.38 88 SER A CA 1
ATOM 693 C C . SER A 1 88 ? 8.652 5.132 -11.230 1.00 55.38 88 SER A C 1
ATOM 695 O O . SER A 1 88 ? 7.548 5.677 -11.179 1.00 55.38 88 SER A O 1
ATOM 697 N N . PRO A 1 89 ? 9.564 5.516 -12.136 1.00 60.22 89 PRO A N 1
ATOM 698 C CA . PRO A 1 89 ? 9.167 6.339 -13.269 1.00 60.22 89 PRO A CA 1
ATOM 699 C C . PRO A 1 89 ? 8.083 5.592 -14.061 1.00 60.22 89 PRO A C 1
ATOM 701 O O . PRO A 1 89 ? 8.302 4.459 -14.484 1.00 60.22 89 PRO A O 1
ATOM 704 N N . GLY A 1 90 ? 6.909 6.205 -14.220 1.00 68.06 90 GLY A N 1
ATOM 705 C CA . GLY A 1 90 ? 5.800 5.668 -15.012 1.00 68.06 90 GLY A CA 1
ATOM 706 C C . GLY A 1 90 ? 4.478 5.523 -14.245 1.00 68.06 90 GLY A C 1
ATOM 707 O O . GLY A 1 90 ? 4.454 5.593 -13.017 1.00 68.06 90 GLY A O 1
ATOM 708 N N . PRO A 1 91 ? 3.360 5.342 -14.969 1.00 78.81 91 PRO A N 1
ATOM 709 C CA . PRO A 1 91 ? 2.056 5.127 -14.359 1.00 78.81 91 PRO A CA 1
ATOM 710 C C . PRO A 1 91 ? 2.013 3.764 -13.658 1.00 78.81 91 PRO A C 1
ATOM 712 O O . PRO A 1 91 ? 2.503 2.760 -14.180 1.00 78.81 91 PRO A O 1
ATOM 715 N N . PHE A 1 92 ? 1.394 3.727 -12.484 1.00 81.94 92 PHE A N 1
ATOM 716 C CA . PHE A 1 92 ? 1.205 2.516 -11.693 1.00 81.94 92 PHE A CA 1
ATOM 717 C C . PHE A 1 92 ? -0.274 2.306 -11.376 1.00 81.94 92 PHE A C 1
ATOM 719 O O . PHE A 1 92 ? -1.102 3.206 -11.513 1.00 81.94 92 PHE A O 1
ATOM 726 N N . THR A 1 93 ? -0.612 1.099 -10.940 1.00 87.31 93 THR A N 1
ATOM 727 C CA . THR A 1 93 ? -1.930 0.775 -10.399 1.00 87.31 93 THR A CA 1
ATOM 728 C C . THR A 1 93 ? -1.752 0.090 -9.054 1.00 87.31 93 THR A C 1
ATOM 730 O O . THR A 1 93 ? -1.067 -0.932 -8.953 1.00 87.31 93 THR A O 1
ATOM 733 N N . ALA A 1 94 ? -2.369 0.663 -8.023 1.00 87.25 94 ALA A N 1
ATOM 734 C CA . ALA A 1 94 ? -2.488 0.049 -6.711 1.00 87.25 94 ALA A CA 1
ATOM 735 C C . ALA A 1 94 ? -3.878 -0.588 -6.585 1.00 87.25 94 ALA A C 1
ATOM 737 O O . ALA A 1 94 ? -4.897 0.090 -6.691 1.00 87.25 94 ALA A O 1
ATOM 738 N N . PHE A 1 95 ? -3.916 -1.899 -6.372 1.00 90.06 95 PHE A N 1
ATOM 739 C CA . PHE A 1 95 ? -5.130 -2.645 -6.063 1.00 90.06 95 PHE A CA 1
ATOM 740 C C . PHE A 1 95 ? -5.191 -2.856 -4.557 1.00 90.06 95 PHE A C 1
ATOM 742 O O . PHE A 1 95 ? -4.302 -3.487 -3.983 1.00 90.06 95 PHE A O 1
ATOM 749 N N . ILE A 1 96 ? -6.240 -2.342 -3.929 1.00 90.69 96 ILE A N 1
ATOM 750 C CA . ILE A 1 96 ? -6.451 -2.454 -2.491 1.00 90.69 96 ILE A CA 1
ATOM 751 C C . ILE A 1 96 ? -7.569 -3.469 -2.266 1.00 90.69 96 ILE A C 1
ATOM 753 O O . ILE A 1 96 ? -8.684 -3.289 -2.752 1.00 90.69 96 ILE A O 1
ATOM 757 N N . TYR A 1 97 ? -7.251 -4.555 -1.567 1.00 93.12 97 TYR A N 1
ATOM 758 C CA . TYR A 1 97 ? -8.198 -5.620 -1.257 1.00 93.12 97 TYR A CA 1
ATOM 759 C C . TYR A 1 97 ? -8.584 -5.516 0.206 1.00 93.12 97 TYR A C 1
ATOM 761 O O . TYR A 1 97 ? -7.707 -5.571 1.068 1.00 93.12 97 TYR A O 1
ATOM 769 N N . THR A 1 98 ? -9.879 -5.404 0.485 1.00 93.62 98 THR A N 1
ATOM 770 C CA . THR A 1 98 ? -10.392 -5.262 1.848 1.00 93.62 98 THR A CA 1
ATOM 771 C C . THR A 1 98 ? -11.505 -6.250 2.152 1.00 93.62 98 THR A C 1
ATOM 773 O O . THR A 1 98 ? -12.220 -6.700 1.257 1.00 93.62 98 THR A O 1
ATOM 776 N N . SER A 1 99 ? -11.653 -6.606 3.431 1.00 95.44 99 SER A N 1
ATOM 777 C CA . SER A 1 99 ? -12.811 -7.380 3.900 1.00 95.44 99 SER A CA 1
ATOM 778 C C . SER A 1 99 ? -14.069 -6.532 4.081 1.00 95.44 99 SER A C 1
ATOM 780 O O . SER A 1 99 ? -15.163 -7.067 3.944 1.00 95.44 99 SER A O 1
ATOM 782 N N . ASN A 1 100 ? -13.912 -5.240 4.380 1.00 93.19 100 ASN A N 1
ATOM 783 C CA . ASN A 1 100 ? -15.002 -4.293 4.612 1.00 93.19 100 ASN A CA 1
ATOM 784 C C . ASN A 1 100 ? -14.798 -3.023 3.777 1.00 93.19 100 ASN A C 1
ATOM 786 O O . ASN A 1 100 ? -13.748 -2.834 3.151 1.00 93.19 100 ASN A O 1
ATOM 790 N N . MET A 1 101 ? -15.805 -2.151 3.776 1.00 91.00 101 MET A N 1
ATOM 791 C CA . MET A 1 101 ? -15.709 -0.840 3.136 1.00 91.00 101 MET A CA 1
ATOM 792 C C . MET A 1 101 ? -14.668 0.033 3.841 1.00 91.00 101 MET A C 1
ATOM 794 O O . MET A 1 101 ? -14.596 0.069 5.068 1.00 91.00 101 MET A O 1
ATOM 798 N N . ILE A 1 102 ? -13.883 0.749 3.041 1.00 90.25 102 ILE A N 1
ATOM 799 C CA . ILE A 1 102 ? -12.855 1.682 3.501 1.00 90.25 102 ILE A CA 1
ATOM 800 C C . ILE A 1 102 ? -12.975 2.994 2.734 1.00 90.25 102 ILE A C 1
ATOM 802 O O . ILE A 1 102 ? -13.490 3.021 1.614 1.00 90.25 102 ILE A O 1
ATOM 806 N N . GLU A 1 103 ? -12.444 4.064 3.309 1.00 89.06 103 GLU A N 1
ATOM 807 C CA . GLU A 1 103 ? -12.255 5.331 2.606 1.00 89.06 103 GLU A CA 1
ATOM 808 C C . GLU A 1 103 ? -10.773 5.527 2.299 1.00 89.06 103 GLU A C 1
ATOM 810 O O . GLU A 1 103 ? -9.912 5.199 3.115 1.00 89.06 103 GLU A O 1
ATOM 815 N N . ILE A 1 104 ? -10.467 6.053 1.115 1.00 85.75 104 ILE A N 1
ATOM 816 C CA . ILE A 1 104 ? -9.095 6.306 0.675 1.00 85.75 104 ILE A CA 1
ATOM 817 C C . ILE A 1 104 ? -8.976 7.778 0.301 1.00 85.75 104 ILE A C 1
ATOM 819 O O . ILE A 1 104 ? -9.783 8.288 -0.475 1.00 85.75 104 ILE A O 1
ATOM 823 N N . GLN A 1 105 ? -7.949 8.442 0.821 1.00 84.56 105 GLN A N 1
ATOM 824 C CA . GLN A 1 105 ? -7.644 9.837 0.523 1.00 84.56 105 GLN A CA 1
ATOM 825 C C . GLN A 1 105 ? -6.179 9.971 0.105 1.00 84.56 105 GLN A C 1
ATOM 827 O O . GLN A 1 105 ? -5.286 9.524 0.818 1.00 84.56 105 GLN A O 1
ATOM 832 N N . GLU A 1 106 ? -5.919 10.592 -1.042 1.00 80.12 106 GLU A N 1
ATOM 833 C CA . GLU A 1 106 ? -4.554 10.932 -1.454 1.00 80.12 106 GLU A CA 1
ATOM 834 C C . GLU A 1 106 ? -4.017 12.091 -0.607 1.00 80.12 106 GLU A C 1
ATOM 836 O O . GLU A 1 106 ? -4.713 13.084 -0.379 1.00 80.12 106 GLU A O 1
ATOM 841 N N . ILE A 1 107 ? -2.780 11.954 -0.132 1.00 74.81 107 ILE A N 1
ATOM 842 C CA . ILE A 1 107 ? -2.052 13.013 0.563 1.00 74.81 107 ILE A CA 1
ATOM 843 C C . ILE A 1 107 ? -1.115 13.654 -0.457 1.00 74.81 107 ILE A C 1
ATOM 845 O O . ILE A 1 107 ? -0.096 13.075 -0.837 1.00 74.81 107 ILE A O 1
ATOM 849 N N . CYS A 1 108 ? -1.477 14.854 -0.904 1.00 63.31 108 CYS A N 1
ATOM 850 C CA . CYS A 1 108 ? -0.612 15.678 -1.736 1.00 63.31 108 CYS A CA 1
ATOM 851 C C . CYS A 1 108 ? 0.464 16.315 -0.853 1.00 63.31 108 CYS A C 1
ATOM 853 O O . CYS A 1 108 ? 0.142 17.054 0.076 1.00 63.31 108 CYS A O 1
ATOM 855 N N . HIS A 1 109 ? 1.730 16.036 -1.146 1.00 59.22 109 HIS A N 1
ATOM 856 C CA . HIS A 1 109 ? 2.854 16.740 -0.531 1.00 59.22 109 HIS A CA 1
ATOM 857 C C . HIS A 1 109 ? 3.086 18.049 -1.297 1.00 59.22 109 HIS A C 1
ATOM 859 O O . HIS A 1 109 ? 3.215 18.006 -2.523 1.00 59.22 109 HIS A O 1
ATOM 865 N N . GLU A 1 110 ? 3.089 19.187 -0.594 1.00 46.50 110 GLU A N 1
ATOM 866 C CA . GLU A 1 110 ? 3.465 20.505 -1.148 1.00 46.50 110 GLU A CA 1
ATOM 867 C C . GLU A 1 110 ? 4.967 20.607 -1.468 1.00 46.50 110 GLU A C 1
ATOM 869 O O . GLU A 1 110 ? 5.795 20.021 -0.727 1.00 46.50 110 GLU A O 1
#

pLDDT: mean 78.49, std 13.34, range [45.84, 95.44]

Radius of gyration: 13.38 Å; chains: 1; bounding box: 34×30×35 Å